Protein AF-A0A2J7QSN2-F1 (afdb_monomer_lite)

Radius of gyration: 21.82 Å; chains: 1; bounding box: 42×55×52 Å

InterPro domains:
  IPR029526 PiggyBac transposable element-derived protein [PF13843] (35-102)

Structure (mmCIF, N/CA/C/O backbone):
data_AF-A0A2J7QSN2-F1
#
_entry.id   AF-A0A2J7QSN2-F1
#
loop_
_atom_site.group_PDB
_atom_site.id
_atom_site.type_symbol
_atom_site.label_atom_id
_atom_site.label_alt_id
_atom_site.label_comp_id
_atom_site.label_asym_id
_atom_site.label_entity_id
_atom_site.label_seq_id
_atom_site.pdbx_PDB_ins_code
_atom_site.Cartn_x
_atom_site.Cartn_y
_atom_site.Cartn_z
_atom_site.occupancy
_atom_site.B_iso_or_equiv
_atom_site.auth_seq_id
_atom_site.auth_comp_id
_atom_site.auth_asym_id
_atom_site.auth_atom_id
_atom_site.pdbx_PDB_model_num
ATOM 1 N N . GLN A 1 1 ? 4.790 32.793 -18.419 1.00 55.16 1 GLN A N 1
ATOM 2 C CA . GLN A 1 1 ? 3.451 32.947 -19.029 1.00 55.16 1 GLN A CA 1
ATOM 3 C C . GLN A 1 1 ? 2.554 31.845 -18.490 1.00 55.16 1 GLN A C 1
ATOM 5 O O . GLN A 1 1 ? 3.051 30.732 -18.361 1.00 55.16 1 GLN A O 1
ATOM 10 N N . PRO A 1 2 ? 1.295 32.132 -18.126 1.00 61.91 2 PRO A N 1
ATOM 11 C CA . PRO A 1 2 ? 0.338 31.086 -17.786 1.00 61.91 2 PRO A CA 1
ATOM 12 C C . PRO A 1 2 ? 0.004 30.236 -19.028 1.00 61.91 2 PRO A C 1
ATOM 14 O O . PRO A 1 2 ? 0.040 30.770 -20.139 1.00 61.91 2 PRO A O 1
ATOM 17 N N . PRO A 1 3 ? -0.288 28.934 -18.862 1.00 69.62 3 PRO A N 1
ATOM 18 C CA . PRO A 1 3 ? -0.696 28.070 -19.965 1.00 69.62 3 PRO A CA 1
ATOM 19 C C . PRO A 1 3 ? -2.057 28.503 -20.533 1.00 69.62 3 PRO A C 1
ATOM 21 O O . PRO A 1 3 ? -2.996 28.758 -19.777 1.00 69.62 3 PRO A O 1
ATOM 24 N N . ASP A 1 4 ? -2.147 28.592 -21.861 1.00 74.25 4 ASP A N 1
ATOM 25 C CA . ASP A 1 4 ? -3.386 28.880 -22.588 1.00 74.25 4 ASP A CA 1
ATOM 26 C C . ASP A 1 4 ? -4.135 27.565 -22.853 1.00 74.25 4 ASP A C 1
ATOM 28 O O . ASP A 1 4 ? -3.686 26.719 -23.626 1.00 74.25 4 ASP A O 1
ATOM 32 N N . TRP A 1 5 ? -5.257 27.364 -22.159 1.00 70.56 5 TRP A N 1
ATOM 33 C CA . TRP A 1 5 ? -6.047 26.125 -22.176 1.00 70.56 5 TRP A CA 1
ATOM 34 C C . TRP A 1 5 ? -7.148 26.123 -23.249 1.00 70.56 5 TRP A C 1
ATOM 36 O O . TRP A 1 5 ? -8.235 25.579 -23.042 1.00 70.56 5 TRP A O 1
ATOM 46 N N . ASN A 1 6 ? -6.910 26.751 -24.398 1.00 79.62 6 ASN A N 1
ATOM 47 C CA . ASN A 1 6 ? -7.864 26.770 -25.502 1.00 79.62 6 ASN A CA 1
ATOM 48 C C . ASN A 1 6 ? -7.719 25.515 -26.386 1.00 79.62 6 ASN A C 1
ATOM 50 O O . ASN A 1 6 ? -6.678 25.272 -26.990 1.00 79.62 6 ASN A O 1
ATOM 54 N N . GLN A 1 7 ? -8.797 24.735 -26.508 1.00 68.44 7 GLN A N 1
ATOM 55 C CA . GLN A 1 7 ? -8.838 23.476 -27.270 1.00 68.44 7 GLN A CA 1
ATOM 56 C C . GLN A 1 7 ? -8.601 23.641 -28.782 1.00 68.44 7 GLN A C 1
ATOM 58 O O . GLN A 1 7 ? -8.313 22.663 -29.468 1.00 68.44 7 GLN A O 1
ATOM 63 N N . ASN A 1 8 ? -8.704 24.867 -29.305 1.00 76.69 8 ASN A N 1
ATOM 64 C CA . ASN A 1 8 ? -8.435 25.173 -30.711 1.00 76.69 8 ASN A CA 1
ATOM 65 C C . ASN A 1 8 ? -6.957 25.487 -30.993 1.00 76.69 8 ASN A C 1
ATOM 67 O O . ASN A 1 8 ? -6.590 25.709 -32.147 1.00 76.69 8 ASN A O 1
ATOM 71 N N . ILE A 1 9 ? -6.101 25.507 -29.966 1.00 72.75 9 ILE A N 1
ATOM 72 C CA . ILE A 1 9 ? -4.664 25.708 -30.135 1.00 72.75 9 ILE A CA 1
ATOM 73 C C . ILE A 1 9 ? -4.037 24.375 -30.524 1.00 72.75 9 ILE A C 1
ATOM 75 O O . ILE A 1 9 ? -3.898 23.459 -29.716 1.00 72.75 9 ILE A O 1
ATOM 79 N N . ARG A 1 10 ? -3.627 24.271 -31.786 1.00 67.38 10 ARG A N 1
ATOM 80 C CA . ARG A 1 10 ? -2.714 23.220 -32.223 1.00 67.38 10 ARG A CA 1
ATOM 81 C C . ARG A 1 10 ? -1.296 23.697 -31.954 1.00 67.38 10 ARG A C 1
ATOM 83 O O . ARG A 1 10 ? -0.845 24.663 -32.561 1.00 67.38 10 ARG A O 1
ATOM 90 N N . VAL A 1 11 ? -0.602 23.027 -31.039 1.00 71.75 11 VAL A N 1
ATOM 91 C CA . VAL A 1 11 ? 0.841 23.217 -30.873 1.00 71.75 11 VAL A CA 1
ATOM 92 C C . VAL A 1 11 ? 1.514 22.553 -32.073 1.00 71.75 11 VAL A C 1
ATOM 94 O O . VAL A 1 11 ? 1.730 21.344 -32.092 1.00 71.75 11 VAL A O 1
ATOM 97 N N . GLU A 1 12 ? 1.758 23.327 -33.126 1.00 72.19 12 GLU A N 1
ATOM 98 C CA . GLU A 1 12 ? 2.541 22.862 -34.268 1.00 72.19 12 GLU A CA 1
ATOM 99 C C . GLU A 1 12 ? 4.015 22.751 -33.852 1.00 72.19 12 GLU A C 1
ATOM 101 O O . GLU A 1 12 ? 4.569 23.677 -33.260 1.00 72.19 12 GLU A O 1
ATOM 106 N N . ASN A 1 13 ? 4.650 21.619 -34.176 1.00 72.31 13 ASN A N 1
ATOM 107 C CA . ASN A 1 13 ? 6.043 21.287 -33.841 1.00 72.31 13 ASN A CA 1
ATOM 108 C C . ASN A 1 13 ? 6.312 20.983 -32.357 1.00 72.31 13 ASN A C 1
ATOM 110 O O . ASN A 1 13 ? 7.273 21.493 -31.779 1.00 72.31 13 ASN A O 1
ATOM 114 N N . VAL A 1 14 ? 5.509 20.108 -31.739 1.00 77.00 14 VAL A N 1
ATOM 115 C CA . VAL A 1 14 ? 5.943 19.448 -30.496 1.00 77.00 14 VAL A CA 1
ATOM 116 C C . VAL A 1 14 ? 7.183 18.608 -30.834 1.00 77.00 14 VAL A C 1
ATOM 118 O O . VAL A 1 14 ? 7.078 17.724 -31.686 1.00 77.00 14 VAL A O 1
ATOM 121 N N . PRO A 1 15 ? 8.360 18.888 -30.246 1.00 81.38 15 PRO A N 1
ATOM 122 C CA . PRO A 1 15 ? 9.535 18.067 -30.484 1.00 81.38 15 PRO A CA 1
ATOM 123 C C . PRO A 1 15 ? 9.264 16.639 -30.016 1.00 81.38 15 PRO A C 1
ATOM 125 O O . PRO A 1 15 ? 8.610 16.432 -28.991 1.00 81.38 15 PRO A O 1
ATOM 128 N N . ASP A 1 16 ? 9.791 15.661 -30.752 1.00 82.31 16 ASP A N 1
ATOM 129 C CA . ASP A 1 16 ? 9.723 14.268 -30.321 1.00 82.31 16 ASP A CA 1
ATOM 130 C C . ASP A 1 16 ? 10.305 14.135 -28.912 1.00 82.31 16 ASP A C 1
ATOM 132 O O . ASP A 1 16 ? 11.364 14.692 -28.601 1.00 82.31 16 ASP A O 1
ATOM 136 N N . PHE A 1 17 ? 9.618 13.375 -28.063 1.00 83.56 17 PHE A N 1
ATOM 137 C CA . PHE A 1 17 ? 10.124 13.030 -26.744 1.00 83.56 17 PHE A CA 1
ATOM 138 C C . PHE A 1 17 ? 11.408 12.202 -26.900 1.00 83.56 17 PHE A C 1
ATOM 140 O O . PHE A 1 17 ? 11.392 11.123 -27.491 1.00 83.56 17 PHE A O 1
ATOM 147 N N . ARG A 1 18 ? 12.533 12.734 -26.408 1.00 83.69 18 ARG A N 1
ATOM 148 C CA . ARG A 1 18 ? 13.880 12.148 -26.558 1.00 83.69 18 ARG A CA 1
ATOM 149 C C . ARG A 1 18 ? 14.541 11.780 -25.231 1.00 83.69 18 ARG A C 1
ATOM 151 O O . ARG A 1 18 ? 15.750 11.568 -25.199 1.00 83.69 18 ARG A O 1
ATOM 158 N N . GLU A 1 19 ? 13.784 11.723 -24.143 1.00 84.25 19 GLU A N 1
ATOM 159 C CA . GLU A 1 19 ? 14.342 11.292 -22.862 1.00 84.25 19 GLU A CA 1
ATOM 160 C C . GLU A 1 19 ? 14.425 9.766 -22.775 1.00 84.25 19 GLU A C 1
ATOM 162 O O . GLU A 1 19 ? 13.706 9.024 -23.456 1.00 84.25 19 GLU A O 1
ATOM 167 N N . GLU A 1 20 ? 15.337 9.296 -21.925 1.00 81.31 20 GLU A N 1
ATOM 168 C CA . GLU A 1 20 ? 15.520 7.875 -21.679 1.00 81.31 20 GLU A CA 1
ATOM 169 C C . GLU A 1 20 ? 14.223 7.286 -21.109 1.00 81.31 20 GLU A C 1
ATOM 171 O O . GLU A 1 20 ? 13.733 7.678 -20.052 1.00 81.31 20 GLU A O 1
ATOM 176 N N . SER A 1 21 ? 13.636 6.358 -21.858 1.00 81.88 21 SER A N 1
ATOM 177 C CA . SER A 1 21 ? 12.371 5.717 -21.514 1.00 81.88 21 SER A CA 1
ATOM 178 C C . SER A 1 21 ? 12.638 4.330 -20.944 1.00 81.88 21 SER A C 1
ATOM 180 O O . SER A 1 21 ? 13.431 3.571 -21.500 1.00 81.88 21 SER A O 1
ATOM 182 N N . GLY A 1 22 ? 11.952 3.962 -19.864 1.00 85.31 22 GLY A N 1
ATOM 183 C CA . GLY A 1 22 ? 12.042 2.619 -19.298 1.00 85.31 22 GLY A CA 1
ATOM 184 C C . GLY A 1 22 ? 12.026 2.595 -17.778 1.00 85.31 22 GLY A C 1
ATOM 185 O O . GLY A 1 22 ? 11.622 3.545 -17.112 1.00 85.31 22 GLY A O 1
ATOM 186 N N . VAL A 1 23 ? 12.448 1.458 -17.229 1.00 85.12 23 VAL A N 1
ATOM 187 C CA . VAL A 1 23 ? 12.557 1.258 -15.783 1.00 85.12 23 VAL A CA 1
ATOM 188 C C . VAL A 1 23 ? 13.676 2.144 -15.244 1.00 85.12 23 VAL A C 1
ATOM 190 O O . VAL A 1 23 ? 14.800 2.094 -15.742 1.00 85.12 23 VAL A O 1
ATOM 193 N N . SER A 1 24 ? 13.369 2.928 -14.211 1.00 87.25 24 SER A N 1
ATOM 194 C CA . SER A 1 24 ? 14.342 3.822 -13.587 1.00 87.25 24 SER A CA 1
ATOM 195 C C . SER A 1 24 ? 15.575 3.068 -13.069 1.00 87.25 24 SER A C 1
ATOM 197 O O . SER A 1 24 ? 15.481 1.910 -12.648 1.00 87.25 24 SER A O 1
ATOM 199 N N . THR A 1 25 ? 16.730 3.737 -13.073 1.00 88.12 25 THR A N 1
ATOM 200 C CA . THR A 1 25 ? 18.019 3.195 -12.612 1.00 88.12 25 THR A CA 1
ATOM 201 C C . THR A 1 25 ? 17.921 2.602 -11.207 1.00 88.12 25 THR A C 1
ATOM 203 O O . THR A 1 25 ? 18.406 1.494 -10.988 1.00 88.12 25 THR A O 1
ATOM 206 N N . PHE A 1 26 ? 17.173 3.243 -10.300 1.00 88.56 26 PHE A N 1
ATOM 207 C CA . PHE A 1 26 ? 16.992 2.757 -8.926 1.00 88.56 26 PHE A CA 1
ATOM 208 C C . PHE A 1 26 ? 16.353 1.358 -8.849 1.00 88.56 26 PHE A C 1
ATOM 210 O O . PHE A 1 26 ? 16.699 0.566 -7.976 1.00 88.56 26 PHE A O 1
ATOM 217 N N . LEU A 1 27 ? 15.429 1.030 -9.762 1.00 89.06 27 LEU A N 1
ATOM 218 C CA . LEU A 1 27 ? 14.807 -0.297 -9.822 1.00 89.06 27 LEU A CA 1
ATOM 219 C C . LEU A 1 27 ? 15.732 -1.314 -10.494 1.00 89.06 27 LEU A C 1
ATOM 221 O O . LEU A 1 27 ? 15.731 -2.480 -10.105 1.00 89.06 27 LEU A O 1
ATOM 225 N N . ARG A 1 28 ? 16.519 -0.885 -11.491 1.00 87.00 28 ARG A N 1
ATOM 226 C CA . ARG A 1 28 ? 17.454 -1.757 -12.226 1.00 87.00 28 ARG A CA 1
ATOM 227 C C . ARG A 1 28 ? 18.617 -2.220 -11.354 1.00 87.00 28 ARG A C 1
ATOM 229 O O . ARG A 1 28 ? 19.049 -3.360 -11.481 1.00 87.00 28 ARG A O 1
ATOM 236 N N . GLU A 1 29 ? 19.098 -1.353 -10.472 1.00 91.62 29 GLU A N 1
ATOM 237 C CA . GLU A 1 29 ? 20.240 -1.615 -9.587 1.00 91.62 29 GLU A CA 1
ATOM 238 C C . GLU A 1 29 ? 19.831 -2.260 -8.253 1.00 91.62 29 GLU A C 1
ATOM 240 O O . GLU A 1 29 ? 20.668 -2.550 -7.398 1.00 91.62 29 GLU A O 1
ATOM 245 N N . MET A 1 30 ? 18.536 -2.517 -8.058 1.00 90.38 30 MET A N 1
ATOM 246 C CA . MET A 1 30 ? 18.020 -3.089 -6.825 1.00 90.38 30 MET A CA 1
ATOM 247 C C . MET A 1 30 ? 18.517 -4.525 -6.613 1.00 90.38 30 MET A C 1
ATOM 249 O O . MET A 1 30 ? 18.234 -5.431 -7.395 1.00 90.38 30 MET A O 1
ATOM 253 N N . THR A 1 31 ? 19.162 -4.777 -5.473 1.00 90.44 31 THR A N 1
ATOM 254 C CA . THR A 1 31 ? 19.556 -6.133 -5.070 1.00 90.44 31 THR A CA 1
ATOM 255 C C . THR A 1 31 ? 18.328 -7.017 -4.849 1.00 90.44 31 THR A C 1
ATOM 257 O O . THR A 1 31 ? 17.500 -6.713 -3.983 1.00 90.44 31 THR A O 1
ATOM 260 N N . ASN A 1 32 ? 18.245 -8.133 -5.583 1.00 86.75 32 ASN A N 1
ATOM 261 C CA . ASN A 1 32 ? 17.149 -9.109 -5.542 1.00 86.75 32 ASN A CA 1
ATOM 262 C C . ASN A 1 32 ? 15.756 -8.463 -5.751 1.00 86.75 32 ASN A C 1
ATOM 264 O O . ASN A 1 32 ? 14.980 -8.343 -4.793 1.00 86.75 32 ASN A O 1
ATOM 268 N N . PRO A 1 33 ? 15.436 -8.008 -6.979 1.00 86.62 33 PRO A N 1
ATOM 269 C CA . PRO A 1 33 ? 14.193 -7.304 -7.278 1.00 86.62 33 PRO A CA 1
ATOM 270 C C . PRO A 1 33 ? 13.018 -8.289 -7.365 1.00 86.62 33 PRO A C 1
ATOM 272 O O . PRO A 1 33 ? 12.565 -8.675 -8.440 1.00 86.62 33 PRO A O 1
ATOM 275 N N . GLY A 1 34 ? 12.525 -8.730 -6.209 1.00 91.50 34 GLY A N 1
ATOM 276 C CA . GLY A 1 34 ? 11.305 -9.530 -6.121 1.00 91.50 34 GLY A CA 1
ATOM 277 C C . GLY A 1 34 ? 10.041 -8.676 -6.323 1.00 91.50 34 GLY A C 1
ATOM 278 O O . GLY A 1 34 ? 10.058 -7.489 -5.983 1.00 91.50 34 GLY A O 1
ATOM 279 N N . PRO A 1 35 ? 8.914 -9.264 -6.779 1.00 91.12 35 PRO A N 1
ATOM 280 C CA . PRO A 1 35 ? 7.654 -8.539 -6.984 1.00 91.12 35 PRO A CA 1
ATOM 281 C C . PRO A 1 35 ? 7.199 -7.736 -5.760 1.00 91.12 35 PRO A C 1
ATOM 283 O O . PRO A 1 35 ? 6.778 -6.592 -5.891 1.00 91.12 35 PRO A O 1
ATOM 286 N N . TYR A 1 36 ? 7.359 -8.301 -4.560 1.00 91.12 36 TYR A N 1
ATOM 287 C CA . TYR A 1 36 ? 7.052 -7.616 -3.303 1.00 91.12 36 TYR A CA 1
ATOM 288 C C . TYR A 1 36 ? 7.932 -6.380 -3.075 1.00 91.12 36 TYR A C 1
ATOM 290 O O . TYR A 1 36 ? 7.443 -5.324 -2.692 1.00 91.12 36 TYR A O 1
ATOM 298 N N . LYS A 1 37 ? 9.235 -6.480 -3.353 1.00 91.75 37 LYS A N 1
ATOM 299 C CA . LYS A 1 37 ? 10.176 -5.382 -3.117 1.00 91.75 37 LYS A CA 1
ATOM 300 C C . LYS A 1 37 ? 9.922 -4.212 -4.064 1.00 91.75 37 LYS A C 1
ATOM 302 O O . LYS A 1 37 ? 9.979 -3.066 -3.630 1.00 91.75 37 LYS A O 1
ATOM 307 N N . ILE A 1 38 ? 9.585 -4.513 -5.321 1.00 92.69 38 ILE A N 1
ATOM 308 C CA . ILE A 1 38 ? 9.137 -3.524 -6.310 1.00 92.69 38 ILE A CA 1
ATOM 309 C C . ILE A 1 38 ? 7.819 -2.886 -5.858 1.00 92.69 38 ILE A C 1
ATOM 311 O O . ILE A 1 38 ? 7.695 -1.666 -5.887 1.00 92.69 38 ILE A O 1
ATOM 315 N N . PHE A 1 39 ? 6.860 -3.688 -5.388 1.00 91.94 39 PHE A N 1
ATOM 316 C CA . PHE A 1 39 ? 5.593 -3.182 -4.861 1.00 91.94 39 PHE A CA 1
ATOM 317 C C . PHE A 1 39 ? 5.805 -2.182 -3.713 1.00 91.94 39 PHE A C 1
ATOM 319 O O . PHE A 1 39 ? 5.207 -1.110 -3.732 1.00 91.94 39 PHE A O 1
ATOM 326 N N . CYS A 1 40 ? 6.722 -2.464 -2.784 1.00 92.06 40 CYS A N 1
ATOM 327 C CA . CYS A 1 40 ? 7.074 -1.538 -1.703 1.00 92.06 40 CYS A CA 1
ATOM 328 C C . CYS A 1 40 ? 7.760 -0.242 -2.175 1.00 92.06 40 CYS A C 1
ATOM 330 O O . CYS A 1 40 ? 7.836 0.706 -1.404 1.00 92.06 40 CYS A O 1
ATOM 332 N N . GLN A 1 41 ? 8.268 -0.165 -3.412 1.00 92.00 41 GLN A N 1
ATOM 333 C CA . GLN A 1 41 ? 8.743 1.114 -3.967 1.00 92.00 41 GLN A CA 1
ATOM 334 C C . GLN A 1 41 ? 7.593 1.998 -4.445 1.00 92.00 41 GLN A C 1
ATOM 336 O O . GLN A 1 41 ? 7.718 3.217 -4.456 1.00 92.00 41 GLN A O 1
ATOM 341 N N . ILE A 1 42 ? 6.482 1.386 -4.858 1.00 90.75 42 ILE A N 1
ATOM 342 C CA . ILE A 1 42 ? 5.276 2.099 -5.289 1.00 90.75 42 ILE A CA 1
ATOM 343 C C . ILE A 1 42 ? 4.453 2.499 -4.059 1.00 90.75 42 ILE A C 1
ATOM 345 O O . ILE A 1 42 ? 3.979 3.626 -3.963 1.00 90.75 42 ILE A O 1
ATOM 349 N N . PHE A 1 43 ? 4.311 1.573 -3.108 1.00 92.81 43 PHE A N 1
ATOM 350 C CA . PHE A 1 43 ? 3.649 1.781 -1.825 1.00 92.81 43 PHE A CA 1
ATOM 351 C C . PHE A 1 43 ? 4.695 1.796 -0.710 1.00 92.81 43 PHE A C 1
ATOM 353 O O . PHE A 1 43 ? 4.933 0.772 -0.067 1.00 92.81 43 PHE A O 1
ATOM 360 N N . SER A 1 44 ? 5.339 2.951 -0.524 1.00 94.38 44 SER A N 1
ATOM 361 C CA . SER A 1 44 ? 6.369 3.137 0.501 1.00 94.38 44 SER A CA 1
ATOM 362 C C . SER A 1 44 ? 5.798 3.034 1.917 1.00 94.38 44 SER A C 1
ATOM 364 O O . SER A 1 44 ? 4.606 3.251 2.145 1.00 94.38 44 SER A O 1
ATOM 366 N N . ASP A 1 45 ? 6.668 2.740 2.883 1.00 95.31 45 ASP A N 1
ATOM 367 C CA . ASP A 1 45 ? 6.287 2.654 4.296 1.00 95.31 45 ASP A CA 1
ATOM 368 C C . ASP A 1 45 ? 5.716 3.985 4.813 1.00 95.31 45 ASP A C 1
ATOM 370 O O . ASP A 1 45 ? 4.692 3.983 5.489 1.00 95.31 45 ASP A O 1
ATOM 374 N N . GLU A 1 46 ? 6.288 5.116 4.387 1.00 96.50 46 GLU A N 1
ATOM 375 C CA . GLU A 1 46 ? 5.774 6.464 4.674 1.00 96.50 46 GLU A CA 1
ATOM 376 C C . GLU A 1 46 ? 4.335 6.646 4.170 1.00 96.50 46 GLU A C 1
ATOM 378 O O . GLU A 1 46 ? 3.476 7.181 4.870 1.00 96.50 46 GLU A O 1
ATOM 383 N N . MET A 1 47 ? 4.028 6.162 2.963 1.00 96.00 47 MET A N 1
ATOM 384 C CA . MET A 1 47 ? 2.674 6.265 2.428 1.00 96.00 47 MET A CA 1
ATOM 385 C C . MET A 1 47 ? 1.694 5.390 3.216 1.00 96.00 47 MET A C 1
ATOM 387 O O . MET A 1 47 ? 0.564 5.806 3.475 1.00 96.00 47 MET A O 1
ATOM 391 N N . VAL A 1 48 ? 2.118 4.191 3.625 1.00 96.88 48 VAL A N 1
ATOM 392 C CA . VAL A 1 48 ? 1.318 3.293 4.471 1.00 96.88 48 VAL A CA 1
ATOM 393 C C . VAL A 1 48 ? 1.038 3.933 5.836 1.00 96.88 48 VAL A C 1
ATOM 395 O O . VAL A 1 48 ? -0.109 3.907 6.293 1.00 96.88 48 VAL A O 1
ATOM 398 N N . GLU A 1 49 ? 2.045 4.554 6.452 1.00 97.19 49 GLU A N 1
ATOM 399 C CA . GLU A 1 49 ? 1.918 5.303 7.706 1.00 97.19 49 GLU A CA 1
ATOM 400 C C . GLU A 1 49 ? 0.926 6.465 7.558 1.00 97.19 49 GLU A C 1
ATOM 402 O O . GLU A 1 49 ? -0.028 6.577 8.333 1.00 97.19 49 GLU A O 1
ATOM 407 N N . HIS A 1 50 ? 1.071 7.277 6.507 1.00 97.56 50 HIS A N 1
ATOM 408 C CA . HIS A 1 50 ? 0.164 8.390 6.229 1.00 97.56 50 HIS A CA 1
ATOM 409 C C . HIS A 1 50 ? -1.287 7.935 6.037 1.00 97.56 50 HIS A C 1
ATOM 411 O O . HIS A 1 50 ? -2.209 8.539 6.594 1.00 97.56 50 HIS A O 1
ATOM 417 N N . ILE A 1 51 ? -1.514 6.860 5.275 1.00 96.38 51 ILE A N 1
ATOM 418 C CA . ILE A 1 51 ? -2.857 6.303 5.069 1.00 96.38 51 ILE A CA 1
ATOM 419 C C . ILE A 1 51 ? -3.448 5.836 6.403 1.00 96.38 51 ILE A C 1
ATOM 421 O O . ILE A 1 51 ? -4.608 6.138 6.698 1.00 96.38 51 ILE A O 1
ATOM 425 N N . SER A 1 52 ? -2.661 5.133 7.220 1.00 96.75 52 SER A N 1
ATOM 426 C CA . SER A 1 52 ? -3.075 4.657 8.544 1.00 96.75 52 SER A CA 1
ATOM 427 C C . SER A 1 52 ? -3.473 5.823 9.458 1.00 96.75 52 SER A C 1
ATOM 429 O O . SER A 1 52 ? -4.589 5.860 9.991 1.00 96.75 52 SER A O 1
ATOM 431 N N . PHE A 1 53 ? -2.609 6.837 9.560 1.00 97.31 53 PHE A N 1
ATOM 432 C CA . PHE A 1 53 ? -2.844 8.033 10.363 1.00 97.31 53 PHE A CA 1
ATOM 433 C C . PHE A 1 53 ? -4.132 8.758 9.953 1.00 97.31 53 PHE A C 1
ATOM 435 O O . PHE A 1 53 ? -5.006 9.006 10.788 1.00 97.31 53 PHE A O 1
ATOM 442 N N . HIS A 1 54 ? -4.294 9.059 8.662 1.00 96.62 54 HIS A N 1
ATOM 443 C CA . HIS A 1 54 ? -5.465 9.790 8.179 1.00 96.62 54 HIS A CA 1
ATOM 444 C C . HIS A 1 54 ? -6.758 8.975 8.277 1.00 96.62 54 HIS A C 1
ATOM 446 O O . HIS A 1 54 ? -7.817 9.546 8.545 1.00 96.62 54 HIS A O 1
ATOM 452 N N . THR A 1 55 ? -6.692 7.651 8.126 1.00 95.56 55 THR A N 1
ATOM 453 C CA . THR A 1 55 ? -7.850 6.765 8.321 1.00 95.56 55 THR A CA 1
ATOM 454 C C . THR A 1 55 ? -8.347 6.834 9.763 1.00 95.56 55 THR A C 1
ATOM 456 O O . THR A 1 55 ? -9.539 7.049 10.000 1.00 95.56 55 THR A O 1
ATOM 459 N N . ASN A 1 56 ? -7.431 6.754 10.730 1.00 95.62 56 ASN A N 1
ATOM 460 C CA . ASN A 1 56 ? -7.750 6.878 12.151 1.00 95.62 56 ASN A CA 1
ATOM 461 C C . ASN A 1 56 ? -8.264 8.270 12.523 1.00 95.62 56 ASN A C 1
ATOM 463 O O . ASN A 1 56 ? -9.235 8.397 13.274 1.00 95.62 56 ASN A O 1
ATOM 467 N N . LEU A 1 57 ? -7.657 9.324 11.973 1.00 96.12 57 LEU A N 1
ATOM 468 C CA . LEU A 1 57 ? -8.106 10.698 12.183 1.00 96.12 57 LEU A CA 1
ATOM 469 C C . LEU A 1 57 ? -9.546 10.894 11.689 1.00 96.12 57 LEU A C 1
ATOM 471 O O . LEU A 1 57 ? -10.394 11.387 12.433 1.00 96.12 57 LEU A O 1
ATOM 475 N N . CYS A 1 58 ? -9.846 10.446 10.469 1.00 95.25 58 CYS A N 1
ATOM 476 C CA . CYS A 1 58 ? -11.192 10.494 9.903 1.00 95.25 58 CYS A CA 1
ATOM 477 C C . CYS A 1 58 ? -12.204 9.699 10.742 1.00 95.25 58 CYS A C 1
ATOM 479 O O . CYS A 1 58 ? -13.335 10.147 10.932 1.00 95.25 58 CYS A O 1
ATOM 481 N N . ALA A 1 59 ? -11.824 8.525 11.254 1.00 93.4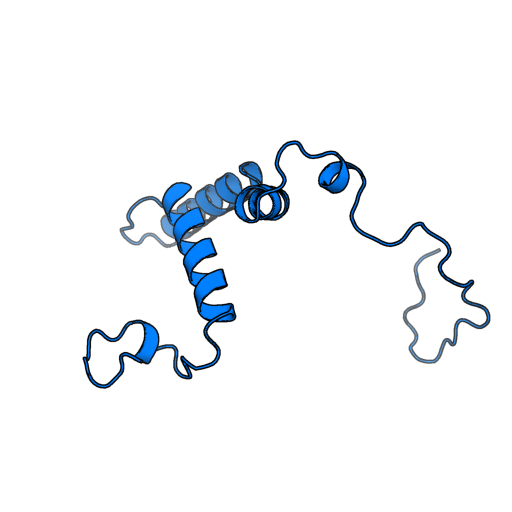4 59 ALA A N 1
ATOM 482 C CA . ALA A 1 59 ? -12.686 7.719 12.117 1.00 93.44 59 ALA A CA 1
ATOM 483 C C . ALA A 1 59 ? -12.973 8.423 13.455 1.00 93.44 59 ALA A C 1
ATOM 485 O O . ALA A 1 59 ? -14.126 8.492 13.884 1.00 93.44 59 ALA A O 1
ATOM 486 N N . THR A 1 60 ? -11.948 9.043 14.043 1.00 94.44 60 THR A N 1
ATOM 487 C CA . THR A 1 60 ? -12.053 9.844 15.272 1.00 94.44 60 THR A CA 1
ATOM 488 C C . THR A 1 60 ? -13.004 11.025 15.079 1.00 94.44 60 THR A C 1
ATOM 490 O O . THR A 1 60 ? -13.911 11.234 15.882 1.00 94.44 60 THR A O 1
ATOM 493 N N . GLN A 1 61 ? -12.871 11.754 13.967 1.00 95.81 61 GLN A N 1
ATOM 494 C CA . GLN A 1 61 ? -13.737 12.889 13.621 1.00 95.81 61 GLN A CA 1
ATOM 495 C C . GLN A 1 61 ? -15.205 12.492 13.407 1.00 95.81 61 GLN A C 1
ATOM 497 O O . GLN A 1 61 ? -16.103 13.301 13.632 1.00 95.81 61 GLN A O 1
ATOM 502 N N . ARG A 1 62 ? -15.473 11.248 12.992 1.00 93.38 62 ARG A N 1
ATOM 503 C CA . ARG A 1 62 ? -16.837 10.723 12.809 1.00 93.38 62 ARG A CA 1
ATOM 504 C C . ARG A 1 62 ? -17.525 10.347 14.123 1.00 93.38 62 ARG A C 1
ATOM 506 O O . ARG A 1 62 ? -18.721 10.062 14.097 1.00 93.38 62 ARG A O 1
ATOM 513 N N . GLY A 1 63 ? -16.799 10.319 15.244 1.00 89.12 63 GLY A N 1
ATOM 514 C CA . GLY A 1 63 ? -17.361 10.116 16.583 1.00 89.12 63 GLY A CA 1
ATOM 515 C C . GLY A 1 63 ? -17.998 8.743 16.821 1.00 89.12 63 GLY A C 1
ATOM 516 O O . GL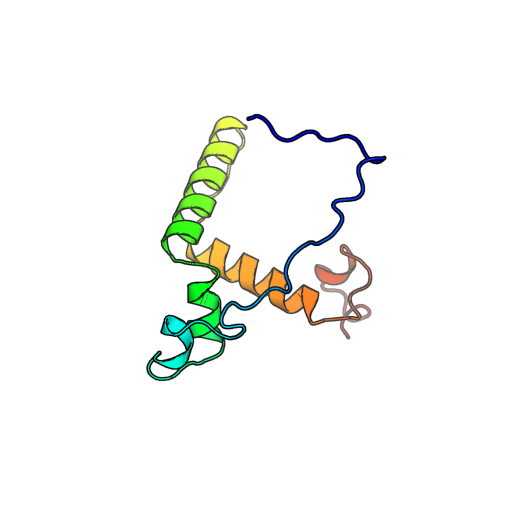Y A 1 63 ? -18.760 8.580 17.771 1.00 89.12 63 GLY A O 1
ATOM 517 N N . LYS A 1 64 ? -17.726 7.755 15.961 1.00 86.06 64 LYS A N 1
ATOM 518 C CA . LYS A 1 64 ? -18.193 6.375 16.140 1.00 86.06 64 LYS A CA 1
ATOM 519 C C . LYS A 1 64 ? -17.093 5.541 16.795 1.00 86.06 64 LYS A C 1
ATOM 521 O O . LYS A 1 64 ? -15.929 5.755 16.465 1.00 86.06 64 LYS A O 1
ATOM 526 N N . PRO A 1 65 ? -17.433 4.573 17.662 1.00 90.38 65 PRO A N 1
ATOM 527 C CA . PRO A 1 65 ? -16.464 3.592 18.130 1.00 90.38 65 PRO A CA 1
ATOM 528 C C . PRO A 1 65 ? -15.815 2.884 16.937 1.00 90.38 65 PRO A C 1
ATOM 530 O O . PRO A 1 65 ? -16.517 2.406 16.043 1.00 90.38 65 PRO A O 1
ATOM 533 N N . PHE A 1 66 ? -14.488 2.835 16.919 1.00 92.69 66 PHE A N 1
ATOM 534 C CA . PHE A 1 66 ? -13.712 2.140 15.901 1.00 92.69 66 PHE A CA 1
ATOM 535 C C . PHE A 1 66 ? -12.476 1.511 16.540 1.00 92.69 66 PHE A C 1
ATOM 537 O O . PHE A 1 66 ? -11.986 1.986 17.566 1.00 92.69 66 PHE A O 1
ATOM 544 N N . SER A 1 67 ? -11.978 0.446 15.924 1.00 93.25 67 SER A N 1
ATOM 545 C CA . SER A 1 67 ? -10.665 -0.103 16.252 1.00 93.25 67 SER A CA 1
ATOM 546 C C . SER A 1 67 ? -9.603 0.672 15.474 1.00 93.25 67 SER A C 1
ATOM 548 O O . SER A 1 67 ? -9.783 0.836 14.264 1.00 93.25 67 SER A O 1
ATOM 550 N N . PRO A 1 68 ? -8.522 1.151 16.117 1.00 92.31 68 PRO A N 1
ATOM 551 C CA . PRO A 1 68 ? -7.451 1.843 15.415 1.00 92.31 68 PRO A CA 1
ATOM 552 C C . PRO A 1 68 ? -6.877 0.987 14.288 1.00 92.31 68 PRO A C 1
ATOM 554 O O . PRO A 1 68 ? -6.453 -0.143 14.514 1.00 92.31 68 PRO A O 1
ATOM 557 N N . MET A 1 69 ? -6.863 1.556 13.090 1.00 92.75 69 MET A N 1
ATOM 558 C CA . MET A 1 69 ? -6.228 1.004 11.907 1.00 92.75 69 MET A CA 1
ATOM 559 C C . MET A 1 69 ? -4.715 0.956 12.113 1.00 92.75 69 MET A C 1
ATOM 561 O O . MET A 1 69 ? -4.104 1.933 12.552 1.00 92.75 69 MET A O 1
ATOM 565 N N . THR A 1 70 ? -4.117 -0.174 11.769 1.00 96.19 70 THR A N 1
ATOM 566 C CA . THR A 1 70 ? -2.674 -0.403 11.798 1.00 96.19 70 THR A CA 1
ATOM 567 C C . THR A 1 70 ? -2.095 -0.404 10.387 1.00 96.19 70 THR A C 1
ATOM 569 O O . THR A 1 70 ? -2.769 -0.725 9.407 1.00 96.19 70 THR A O 1
ATOM 572 N N . GLU A 1 71 ? -0.804 -0.110 10.262 1.00 95.25 71 GLU A N 1
ATOM 573 C CA . GLU A 1 71 ? -0.098 -0.191 8.977 1.00 95.25 71 GLU A CA 1
ATOM 574 C C . GLU A 1 71 ? -0.169 -1.591 8.353 1.00 95.25 71 GLU A C 1
ATOM 576 O O . GLU A 1 71 ? -0.271 -1.735 7.135 1.00 95.25 71 GLU A O 1
ATOM 581 N N . ASN A 1 72 ? -0.148 -2.638 9.183 1.00 95.12 72 ASN A N 1
ATOM 582 C CA . ASN A 1 72 ? -0.261 -4.012 8.708 1.00 95.12 72 ASN A CA 1
ATOM 583 C C . ASN A 1 72 ? -1.626 -4.272 8.056 1.00 95.12 72 ASN A C 1
ATOM 585 O O . ASN A 1 72 ? -1.694 -4.880 6.990 1.00 95.12 72 ASN A O 1
ATOM 589 N N . GLU A 1 73 ? -2.708 -3.768 8.647 1.00 95.44 73 GLU A N 1
ATOM 590 C CA . GLU A 1 73 ? -4.041 -3.864 8.049 1.00 95.44 73 GLU A CA 1
ATOM 591 C C . GLU A 1 73 ? -4.134 -3.088 6.730 1.00 95.44 73 GLU A C 1
ATOM 593 O O . GLU A 1 73 ? -4.750 -3.580 5.787 1.00 95.44 73 GLU A O 1
ATOM 598 N N . ILE A 1 74 ? -3.458 -1.939 6.608 1.00 96.12 74 ILE A N 1
ATOM 599 C CA . ILE A 1 74 ? -3.356 -1.217 5.330 1.00 96.12 74 ILE A CA 1
ATOM 600 C C . ILE A 1 74 ? -2.620 -2.056 4.277 1.00 96.12 74 ILE A C 1
ATOM 602 O O . ILE A 1 74 ? -3.086 -2.154 3.142 1.00 96.12 74 ILE A O 1
ATOM 606 N N . ARG A 1 75 ? -1.514 -2.726 4.627 1.00 94.88 75 ARG A N 1
ATOM 607 C CA . ARG A 1 75 ? -0.799 -3.620 3.693 1.00 94.88 75 ARG A CA 1
ATOM 608 C C . ARG A 1 75 ? -1.660 -4.802 3.253 1.00 94.88 75 ARG A C 1
ATOM 610 O O . ARG A 1 75 ? -1.672 -5.137 2.069 1.00 94.88 75 ARG A O 1
ATOM 617 N N . VAL A 1 76 ? -2.414 -5.400 4.176 1.00 94.38 76 VAL A N 1
ATOM 618 C CA . VAL A 1 76 ? -3.378 -6.467 3.859 1.00 94.38 76 VAL A CA 1
ATOM 619 C C . VAL A 1 76 ? -4.477 -5.942 2.935 1.00 94.38 76 VAL A C 1
ATOM 621 O O . VAL A 1 76 ? -4.776 -6.577 1.925 1.00 94.38 76 VAL A O 1
ATOM 624 N N . PHE A 1 77 ? -5.028 -4.762 3.221 1.00 92.88 77 PHE A N 1
ATOM 625 C CA . PHE A 1 77 ? -6.035 -4.118 2.381 1.00 92.88 77 PHE A CA 1
ATOM 626 C C . PHE A 1 77 ? -5.516 -3.854 0.960 1.00 92.88 77 PHE A C 1
ATOM 628 O O . PHE A 1 77 ? -6.199 -4.163 -0.017 1.00 92.88 77 PHE A O 1
ATOM 635 N N . LEU A 1 78 ? -4.292 -3.345 0.810 1.00 94.00 78 LEU A N 1
ATOM 636 C CA . LEU A 1 78 ? -3.662 -3.152 -0.499 1.00 94.00 78 LEU A CA 1
ATOM 637 C C . LEU A 1 78 ? -3.455 -4.484 -1.237 1.00 94.00 78 LEU A C 1
ATOM 639 O O . LEU A 1 78 ? -3.756 -4.581 -2.427 1.00 94.00 78 LEU A O 1
ATOM 643 N N . GLY A 1 79 ? -3.013 -5.527 -0.527 1.00 91.88 79 GLY A N 1
ATOM 644 C CA . GLY A 1 79 ? -2.881 -6.878 -1.074 1.00 91.88 79 GLY A CA 1
ATOM 645 C C . GLY A 1 79 ? -4.213 -7.452 -1.565 1.00 91.88 79 GLY A C 1
ATOM 646 O O . GLY A 1 79 ? -4.273 -8.015 -2.659 1.00 91.88 79 GLY A O 1
ATOM 647 N N . MET A 1 80 ? -5.297 -7.244 -0.812 1.00 89.38 80 MET A N 1
ATOM 648 C CA . MET A 1 80 ? -6.653 -7.616 -1.229 1.00 89.38 80 MET A CA 1
ATOM 649 C C . MET A 1 80 ? -7.074 -6.880 -2.504 1.00 89.38 80 MET A C 1
ATOM 651 O O . MET A 1 80 ? -7.571 -7.511 -3.433 1.00 89.38 80 MET A O 1
ATOM 655 N N . ASN A 1 81 ? -6.836 -5.567 -2.591 1.00 88.62 81 ASN A N 1
ATOM 656 C CA . ASN A 1 81 ? -7.159 -4.783 -3.789 1.00 88.62 81 ASN A CA 1
ATOM 657 C C . ASN A 1 81 ? -6.386 -5.258 -5.024 1.00 88.62 81 ASN A C 1
ATOM 659 O O . ASN A 1 81 ? -6.970 -5.397 -6.100 1.00 88.62 81 ASN A O 1
ATOM 663 N N . LEU A 1 82 ? -5.099 -5.574 -4.866 1.00 89.88 82 LEU A N 1
ATOM 664 C CA . LEU A 1 82 ? -4.292 -6.139 -5.944 1.00 89.88 82 LEU A CA 1
ATOM 665 C C . LEU A 1 82 ? -4.831 -7.506 -6.393 1.00 89.88 82 LEU A C 1
ATOM 667 O O . LEU A 1 82 ? -4.985 -7.750 -7.588 1.00 89.88 82 LEU A O 1
ATOM 671 N N . PHE A 1 83 ? -5.159 -8.384 -5.444 1.00 85.19 83 PHE A N 1
ATOM 672 C CA . PHE A 1 83 ? -5.709 -9.707 -5.737 1.00 85.19 83 PHE A CA 1
ATOM 673 C C . PHE A 1 83 ? -7.055 -9.629 -6.470 1.00 85.19 83 PHE A C 1
ATOM 675 O O . PHE A 1 83 ? -7.247 -10.321 -7.471 1.00 85.19 83 PHE A O 1
ATOM 682 N N . MET A 1 84 ? -7.955 -8.745 -6.027 1.00 80.31 84 MET A N 1
ATOM 683 C CA . MET A 1 84 ? -9.233 -8.489 -6.699 1.00 80.31 84 MET A CA 1
ATOM 684 C C . MET A 1 84 ? -9.028 -7.993 -8.133 1.00 80.31 84 MET A C 1
ATOM 686 O O . MET A 1 84 ? -9.685 -8.484 -9.046 1.00 80.31 84 MET A O 1
ATOM 690 N N . GLY A 1 85 ? -8.079 -7.077 -8.355 1.00 80.75 85 GLY A N 1
ATOM 691 C CA . GLY A 1 85 ? -7.757 -6.576 -9.694 1.00 80.75 85 GLY A CA 1
ATOM 692 C C . GLY A 1 85 ? -7.239 -7.658 -10.651 1.00 80.75 85 GLY A C 1
ATOM 693 O O . GLY A 1 85 ? -7.483 -7.589 -11.854 1.00 80.75 85 GLY A O 1
ATOM 694 N N . LEU A 1 86 ? -6.562 -8.685 -10.127 1.00 82.50 86 LEU A N 1
ATOM 695 C CA . LEU A 1 86 ? -6.095 -9.832 -10.912 1.00 82.50 86 LEU A CA 1
ATOM 696 C C . LEU A 1 86 ? -7.206 -10.864 -11.167 1.00 82.50 86 LEU A C 1
ATOM 698 O O . LEU A 1 86 ? -7.237 -11.507 -12.222 1.00 82.50 86 LEU A O 1
ATOM 702 N N . LYS A 1 87 ? -8.136 -11.039 -10.222 1.00 73.44 87 LYS A N 1
ATOM 703 C CA . LYS A 1 87 ? -9.262 -11.975 -10.336 1.00 73.44 87 LYS A CA 1
ATOM 704 C C 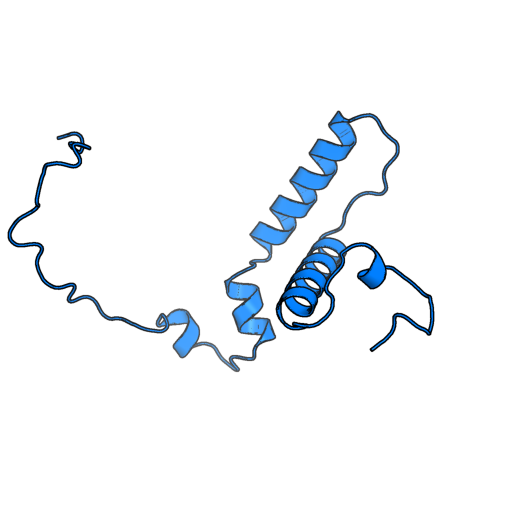. LYS A 1 87 ? -10.376 -11.394 -11.212 1.00 73.44 87 LYS A C 1
ATOM 706 O O . LYS A 1 87 ? -11.380 -10.872 -10.746 1.00 73.44 87 LYS A O 1
ATOM 711 N N . LYS A 1 88 ? -10.238 -11.605 -12.523 1.00 60.91 88 LYS A N 1
ATOM 712 C CA . LYS A 1 88 ? -11.147 -11.136 -13.590 1.00 60.91 88 LYS A CA 1
ATOM 713 C C . LYS A 1 88 ? -12.633 -11.546 -13.453 1.00 60.91 88 LYS A C 1
ATOM 715 O O . LYS A 1 88 ? -13.462 -10.993 -14.168 1.00 60.91 88 LYS A O 1
ATOM 720 N N . LYS A 1 89 ? -12.971 -12.532 -12.609 1.00 61.19 89 LYS A N 1
ATOM 721 C CA . LYS A 1 89 ? -14.284 -13.212 -12.575 1.00 61.19 89 LYS A CA 1
ATOM 722 C C . LYS A 1 89 ? -15.134 -12.976 -11.318 1.00 61.19 89 LYS A C 1
ATOM 724 O O . LYS A 1 89 ? -16.227 -13.517 -11.236 1.00 61.19 89 LYS A O 1
ATOM 729 N N . MET A 1 90 ? -14.698 -12.144 -10.371 1.00 57.88 90 MET A N 1
ATOM 730 C CA . MET A 1 90 ? -15.536 -11.753 -9.227 1.00 57.88 90 MET A CA 1
ATOM 731 C C . MET A 1 90 ? -16.431 -10.571 -9.633 1.00 57.88 90 MET A C 1
ATOM 733 O O . MET A 1 90 ? -16.141 -9.413 -9.351 1.00 57.88 90 MET A O 1
ATOM 737 N N . SER A 1 91 ? -17.500 -10.857 -10.382 1.00 52.56 91 SER A N 1
ATOM 738 C CA . SER A 1 91 ? -18.378 -9.865 -11.030 1.00 52.56 91 SER A CA 1
ATOM 739 C C . SER A 1 91 ? -19.434 -9.208 -10.122 1.00 52.56 91 SER A C 1
ATOM 741 O O . SER A 1 91 ? -20.379 -8.599 -10.615 1.00 52.56 91 SER A O 1
ATOM 743 N N . SER A 1 92 ? -19.282 -9.258 -8.799 1.00 63.53 92 SER A N 1
ATOM 744 C CA . SER A 1 92 ? -20.124 -8.506 -7.862 1.00 63.53 92 SER A CA 1
ATOM 745 C C . SER A 1 92 ? -19.402 -8.345 -6.526 1.00 63.53 92 SER A C 1
ATOM 747 O O . SER A 1 92 ? -18.973 -9.325 -5.920 1.00 63.53 92 SER A O 1
ATOM 749 N N . TYR A 1 93 ? -19.307 -7.106 -6.028 1.00 61.06 93 TYR A N 1
ATOM 750 C CA . TYR A 1 93 ? -18.758 -6.780 -4.699 1.00 61.06 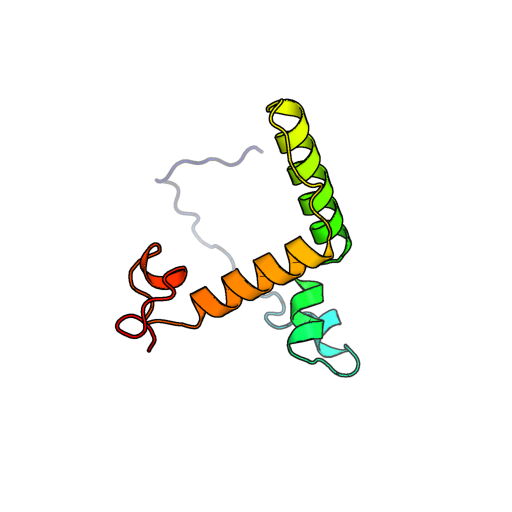93 TYR A CA 1
ATOM 751 C C . TYR A 1 93 ? -19.397 -7.612 -3.573 1.00 61.06 93 TYR A C 1
ATOM 753 O O . TYR A 1 93 ? -18.756 -7.913 -2.569 1.00 61.06 93 TYR A O 1
ATOM 761 N N . ARG A 1 94 ? -20.669 -7.988 -3.745 1.00 62.00 94 ARG A N 1
ATOM 762 C CA . ARG A 1 94 ? -21.444 -8.744 -2.760 1.00 62.00 94 ARG A CA 1
ATOM 763 C C . ARG A 1 94 ? -21.025 -10.211 -2.678 1.00 62.00 94 ARG A C 1
ATOM 765 O O . ARG A 1 94 ? -21.077 -10.794 -1.601 1.00 62.00 94 ARG A O 1
ATOM 772 N N . ASP A 1 95 ? -20.577 -10.766 -3.794 1.00 63.44 95 ASP A N 1
ATOM 773 C CA . ASP A 1 95 ? -20.223 -12.180 -3.901 1.00 63.44 95 ASP A CA 1
ATOM 774 C C . ASP A 1 95 ? -18.793 -12.418 -3.397 1.00 63.44 95 ASP A C 1
ATOM 776 O O . ASP A 1 95 ? -18.498 -13.475 -2.852 1.00 63.44 95 ASP A O 1
ATOM 780 N N . TYR A 1 96 ? -17.938 -11.389 -3.452 1.00 63.34 96 TYR A N 1
ATOM 781 C CA . TYR A 1 96 ? -16.565 -11.419 -2.936 1.00 63.34 96 TYR A CA 1
ATOM 782 C C . TYR A 1 96 ? -16.470 -11.697 -1.426 1.00 63.34 96 TYR A C 1
ATOM 784 O O . TYR A 1 96 ? -15.576 -12.409 -0.979 1.00 63.34 96 TYR A O 1
ATOM 792 N N . TRP A 1 97 ? -17.394 -11.141 -0.637 1.00 67.12 97 TRP A N 1
ATOM 793 C CA . TRP A 1 97 ? -17.450 -11.341 0.817 1.00 67.12 97 TRP A CA 1
ATOM 794 C C . TRP A 1 97 ? -18.400 -12.474 1.228 1.00 67.12 97 TRP A C 1
ATOM 796 O O . TRP A 1 97 ? -18.651 -12.666 2.419 1.00 67.12 97 TRP A O 1
ATOM 806 N N . SER A 1 98 ? -18.973 -13.192 0.259 1.00 64.56 98 SER A N 1
ATOM 807 C CA . SER A 1 98 ? -19.886 -14.297 0.528 1.00 64.56 98 SER A CA 1
ATOM 808 C C . SER A 1 98 ? -19.099 -15.525 0.976 1.00 64.56 98 SER A C 1
ATOM 810 O O . SER A 1 98 ? -18.128 -15.915 0.339 1.00 64.56 98 SER A O 1
ATOM 812 N N . SER A 1 99 ? -19.537 -16.159 2.062 1.00 65.88 99 SER A N 1
ATOM 813 C CA . SER A 1 99 ? -19.060 -17.482 2.486 1.00 65.88 99 SER A CA 1
ATOM 814 C C . SER A 1 99 ? -19.878 -18.627 1.876 1.00 65.88 99 SER A C 1
ATOM 816 O O . SER A 1 99 ? -19.742 -19.779 2.294 1.00 65.88 99 SER A O 1
ATOM 818 N N . ALA A 1 100 ? -20.783 -18.320 0.938 1.00 69.56 100 ALA A N 1
ATOM 819 C CA . ALA A 1 100 ? -21.628 -19.319 0.303 1.00 69.56 100 ALA A CA 1
ATOM 820 C C . ALA A 1 100 ? -20.790 -20.204 -0.643 1.00 69.56 100 ALA A C 1
ATOM 822 O O . ALA A 1 100 ? -20.163 -19.664 -1.558 1.00 69.56 100 ALA A O 1
ATOM 823 N N . PRO A 1 101 ? -20.814 -21.544 -0.480 1.00 65.75 101 PRO A N 1
ATOM 824 C CA . PRO A 1 101 ? -20.064 -22.489 -1.318 1.00 65.75 101 PRO A 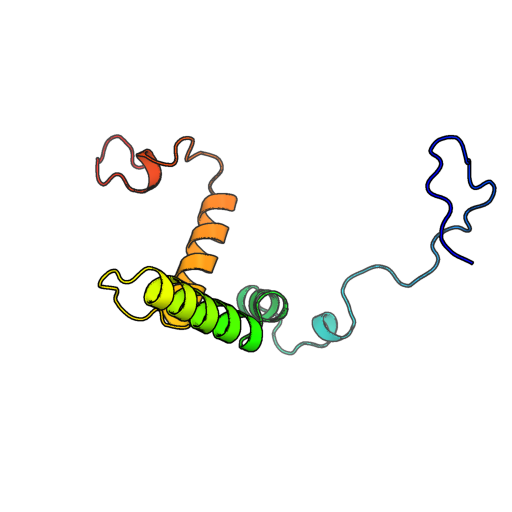CA 1
ATOM 825 C C . PRO A 1 101 ? -20.330 -22.304 -2.816 1.00 65.75 101 PRO A C 1
ATOM 827 O O . PRO A 1 101 ? -19.433 -22.461 -3.632 1.00 65.75 101 PRO A O 1
ATOM 830 N N . ASP A 1 102 ? -21.558 -21.920 -3.153 1.00 64.38 102 ASP A N 1
ATOM 831 C CA . ASP A 1 102 ? -22.081 -21.803 -4.516 1.00 64.38 102 ASP A CA 1
ATOM 832 C C . ASP A 1 102 ? -21.543 -20.572 -5.273 1.00 64.38 102 ASP A C 1
ATOM 834 O O . ASP A 1 102 ? -21.743 -20.440 -6.479 1.00 64.38 102 ASP A O 1
ATOM 838 N N . LEU A 1 103 ? -20.903 -19.650 -4.548 1.00 56.75 103 LEU A N 1
ATOM 839 C CA . LEU A 1 103 ? -20.322 -18.397 -5.043 1.00 56.75 103 LEU A CA 1
ATOM 840 C C . LEU A 1 103 ? -18.784 -18.404 -4.965 1.00 56.75 103 LEU A C 1
ATOM 842 O O . LEU A 1 103 ? -18.144 -17.422 -5.342 1.00 56.75 103 LEU A O 1
ATOM 846 N N . HIS A 1 104 ? -18.192 -19.507 -4.493 1.00 53.97 104 HIS A N 1
ATOM 847 C CA . HIS A 1 104 ? -16.759 -19.758 -4.573 1.00 53.97 104 HIS A CA 1
ATOM 848 C C . HIS A 1 104 ? -16.423 -20.353 -5.953 1.00 53.97 104 HIS A C 1
ATOM 850 O O . HIS A 1 104 ? -16.923 -21.419 -6.304 1.00 53.97 104 HIS A O 1
ATOM 856 N N . ASP A 1 105 ? -15.586 -19.654 -6.730 1.00 53.19 105 ASP A N 1
ATOM 857 C CA . ASP A 1 105 ? -14.916 -20.213 -7.922 1.00 53.19 105 ASP A CA 1
ATOM 858 C C . ASP A 1 105 ? -13.935 -21.338 -7.537 1.00 53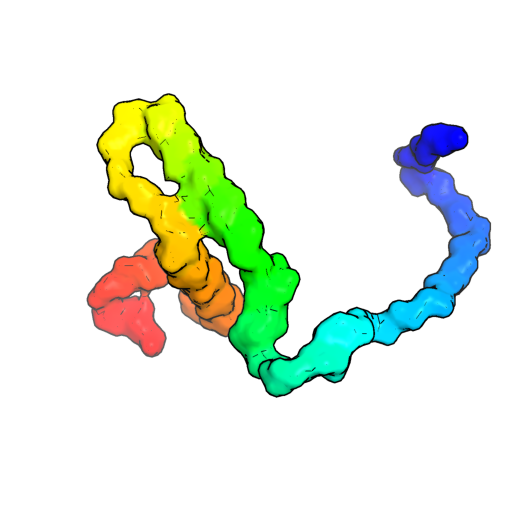.19 105 ASP A C 1
ATOM 860 O O . ASP A 1 105 ? -13.136 -21.123 -6.589 1.00 53.19 105 ASP A O 1
#

Sequence (105 aa):
QPPDWNQNIRVENVPDFREESGVSTFLREMTNPGPYKIFCQIFSDEMVEHISFHTNLCATQRGKPFSPMTENEIRVFLGMNLFMGLKKKMSSYRDYWSSAPDLHD

Foldseek 3Di:
DDDDPDPPDDPPDPDPDDDDDDDDPCQVPDDPNDPVNVVCVVVPLVNLVVVQVVVQVVVVVVVDDDDRGDSVVSVVVVVVVVVVVVPPPLPDPVLVPDPDPVSDD

Organism: NCBI:txid105785

Secondary structure (DSSP, 8-state):
------TT---TTPPPP-SPPSS-HHHHT-SS--HHHHHHHHS-HHHHHHHHHHHHHHHHHTTS--PPP-HHHHHHHHHHHHHHHH-TT---HHHHT---GGG--

pLDDT: mean 83.07, std 12.99, range [52.56, 97.56]